Protein AF-A0A563E3R3-F1 (afdb_monomer_lite)

Structure (mmCIF, N/CA/C/O backbone):
data_AF-A0A563E3R3-F1
#
_entry.id   AF-A0A563E3R3-F1
#
loop_
_atom_site.group_PDB
_atom_site.id
_atom_site.type_symbol
_atom_site.label_atom_id
_atom_site.label_alt_id
_atom_site.label_comp_id
_atom_site.label_asym_id
_atom_site.label_entity_id
_atom_site.label_seq_id
_atom_site.pdbx_PDB_ins_code
_atom_site.Cartn_x
_atom_site.C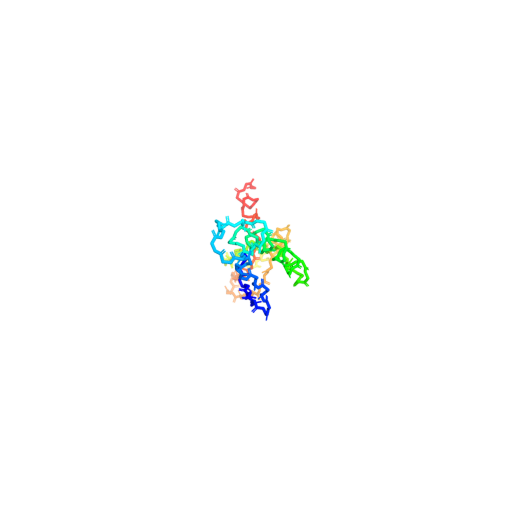artn_y
_atom_site.Cartn_z
_atom_site.occupancy
_atom_site.B_iso_or_equiv
_atom_site.auth_seq_id
_atom_site.auth_comp_id
_atom_site.auth_asym_id
_atom_site.auth_atom_id
_atom_site.pdbx_PDB_model_num
ATOM 1 N N . MET A 1 1 ? 8.897 2.266 -8.493 1.00 68.19 1 MET A N 1
ATOM 2 C CA . MET A 1 1 ? 7.590 1.589 -8.487 1.00 68.19 1 MET A CA 1
ATOM 3 C C . MET A 1 1 ? 7.773 0.274 -7.747 1.00 68.19 1 MET A C 1
ATOM 5 O O . MET A 1 1 ? 8.600 -0.512 -8.202 1.00 68.19 1 MET A O 1
ATOM 9 N N . PRO A 1 2 ? 7.143 0.089 -6.578 1.00 83.19 2 PRO A N 1
ATOM 10 C CA . PRO A 1 2 ? 7.127 -1.207 -5.903 1.00 83.19 2 PRO A CA 1
ATOM 11 C C . PRO A 1 2 ? 6.296 -2.214 -6.715 1.00 83.19 2 PRO A C 1
ATOM 13 O O . PRO A 1 2 ? 5.431 -1.804 -7.485 1.00 83.19 2 PRO A O 1
ATOM 16 N N . ASP A 1 3 ? 6.602 -3.504 -6.578 1.00 86.31 3 ASP A N 1
ATOM 17 C CA . ASP A 1 3 ? 5.827 -4.623 -7.142 1.00 86.31 3 ASP A CA 1
ATOM 18 C C . ASP A 1 3 ? 5.585 -4.570 -8.665 1.00 86.31 3 ASP A C 1
ATOM 20 O O . ASP A 1 3 ? 4.543 -4.976 -9.175 1.00 86.31 3 ASP A O 1
ATOM 24 N N . ALA A 1 4 ? 6.582 -4.088 -9.413 1.00 87.94 4 ALA A N 1
ATOM 25 C CA . ALA A 1 4 ? 6.558 -4.015 -10.872 1.00 87.94 4 ALA A CA 1
ATOM 26 C C . ALA A 1 4 ? 7.439 -5.091 -11.516 1.00 87.94 4 ALA A C 1
ATOM 28 O O . ALA A 1 4 ? 8.593 -5.266 -11.118 1.00 87.94 4 ALA A O 1
ATOM 29 N N . VAL A 1 5 ? 6.955 -5.718 -12.590 1.00 92.25 5 VAL A N 1
ATOM 30 C CA . VAL A 1 5 ? 7.782 -6.530 -13.495 1.00 92.25 5 VAL A CA 1
ATOM 31 C C . VAL A 1 5 ? 7.769 -5.889 -14.875 1.00 92.25 5 VAL A C 1
ATOM 33 O O . VAL A 1 5 ? 6.715 -5.718 -15.479 1.00 92.25 5 VAL A O 1
ATOM 36 N N . ILE A 1 6 ? 8.952 -5.539 -15.381 1.00 88.69 6 ILE A N 1
ATOM 37 C CA . ILE A 1 6 ? 9.122 -4.935 -16.705 1.00 88.69 6 ILE A CA 1
ATOM 38 C C . ILE A 1 6 ? 9.808 -5.956 -17.606 1.00 88.69 6 ILE A C 1
ATOM 40 O O . ILE A 1 6 ? 10.889 -6.445 -17.281 1.00 88.69 6 ILE A O 1
ATOM 44 N N . THR A 1 7 ? 9.192 -6.254 -18.749 1.00 92.88 7 THR A N 1
ATOM 45 C CA . THR A 1 7 ? 9.750 -7.156 -19.763 1.00 92.88 7 THR A CA 1
ATOM 46 C C . THR A 1 7 ? 9.928 -6.402 -21.073 1.00 92.88 7 THR A C 1
ATOM 48 O O . THR A 1 7 ? 8.986 -5.794 -21.573 1.00 92.88 7 THR A O 1
ATOM 51 N N . VAL A 1 8 ? 11.133 -6.447 -21.641 1.00 89.81 8 VAL A N 1
ATOM 52 C CA . VAL A 1 8 ? 11.385 -5.948 -22.999 1.00 89.81 8 VAL A CA 1
ATOM 53 C C . VAL A 1 8 ? 10.991 -7.047 -23.980 1.00 89.81 8 VAL A C 1
ATOM 55 O O . VAL A 1 8 ? 11.586 -8.121 -23.964 1.00 89.81 8 VAL A O 1
ATOM 58 N N . THR A 1 9 ? 9.984 -6.790 -24.811 1.00 90.62 9 THR A N 1
ATOM 59 C CA . THR A 1 9 ? 9.468 -7.759 -25.794 1.00 90.62 9 THR A CA 1
ATOM 60 C C . THR A 1 9 ? 10.111 -7.602 -27.169 1.00 90.62 9 THR A C 1
ATOM 62 O O . THR A 1 9 ? 10.307 -8.590 -27.870 1.00 90.62 9 THR A O 1
ATOM 65 N N . GLU A 1 10 ? 10.490 -6.381 -27.538 1.00 86.06 10 GLU A N 1
ATOM 66 C CA . GLU A 1 10 ? 11.114 -6.067 -28.820 1.00 86.06 10 GLU A CA 1
ATOM 67 C C . GLU A 1 10 ? 12.150 -4.950 -28.655 1.00 86.06 10 GLU A C 1
ATOM 69 O O . GLU A 1 10 ? 11.984 -4.030 -27.853 1.00 86.06 10 GLU A O 1
ATOM 74 N N . CYS A 1 11 ? 13.247 -5.036 -29.410 1.00 84.81 11 CYS A N 1
ATOM 75 C CA . CYS A 1 11 ? 14.304 -4.033 -29.411 1.00 84.81 11 CYS A CA 1
ATOM 76 C C . CYS A 1 11 ? 14.924 -3.931 -30.808 1.00 84.81 11 CYS A C 1
ATOM 78 O O . CYS A 1 11 ? 15.678 -4.806 -31.237 1.00 84.81 11 CYS A O 1
ATOM 80 N N . GLY A 1 12 ? 14.607 -2.852 -31.524 1.00 81.94 12 GLY A N 1
ATOM 81 C CA . GLY A 1 12 ? 15.237 -2.543 -32.803 1.00 81.94 12 GLY A CA 1
ATOM 82 C C . GLY A 1 12 ? 16.643 -1.983 -32.592 1.00 81.94 12 GLY A C 1
ATOM 83 O O . GLY A 1 12 ? 16.803 -0.896 -32.040 1.00 81.94 12 GLY A O 1
ATOM 84 N N . TYR A 1 13 ? 17.667 -2.704 -33.048 1.00 78.44 13 TYR A N 1
ATOM 85 C CA . TYR A 1 13 ? 19.051 -2.229 -33.066 1.00 78.44 13 TYR A CA 1
ATOM 86 C C . TYR A 1 13 ? 19.565 -2.144 -34.502 1.00 78.44 13 TYR A C 1
ATOM 88 O O . TYR A 1 13 ? 19.612 -3.153 -35.205 1.00 78.44 13 TYR A O 1
ATOM 96 N N . TRP A 1 14 ? 19.993 -0.951 -34.925 1.00 71.81 14 TRP A N 1
ATOM 97 C CA . TRP A 1 14 ? 20.613 -0.755 -36.233 1.00 71.81 14 TRP A CA 1
ATOM 98 C C . TRP A 1 14 ? 22.128 -0.589 -36.104 1.00 71.81 14 TRP A C 1
ATOM 100 O O . TRP A 1 14 ? 22.634 0.459 -35.685 1.00 71.81 14 TRP A O 1
ATOM 110 N N . ALA A 1 15 ? 22.860 -1.647 -36.458 1.00 58.84 15 ALA A N 1
ATOM 111 C CA . ALA A 1 15 ? 24.317 -1.661 -36.433 1.00 58.84 15 ALA A CA 1
ATOM 112 C C . ALA A 1 15 ? 24.922 -0.796 -37.554 1.00 58.84 15 ALA A C 1
ATOM 114 O O . ALA A 1 15 ? 24.334 -0.623 -38.621 1.00 58.84 15 ALA A O 1
ATOM 115 N N . ARG A 1 16 ? 26.135 -0.293 -37.293 1.00 59.56 16 ARG A N 1
ATOM 116 C CA . ARG A 1 16 ? 26.992 0.536 -38.160 1.00 59.56 16 ARG A CA 1
ATOM 117 C C . ARG A 1 16 ? 26.704 0.390 -39.661 1.00 59.56 16 ARG A C 1
ATOM 119 O O . ARG A 1 16 ? 27.196 -0.538 -40.300 1.00 59.56 16 ARG A O 1
ATOM 126 N N . GLN A 1 17 ? 26.060 1.396 -40.249 1.00 60.69 17 GLN A N 1
ATOM 127 C CA . GLN A 1 17 ? 26.136 1.625 -41.689 1.00 60.69 17 GLN A CA 1
ATOM 128 C C . GLN A 1 17 ? 27.255 2.616 -41.996 1.00 60.69 17 GLN A C 1
ATOM 130 O O . GLN A 1 17 ? 27.151 3.817 -41.743 1.00 60.69 17 GLN A O 1
ATOM 135 N N . GLY A 1 18 ? 28.352 2.088 -42.534 1.00 54.28 18 GLY A N 1
ATOM 136 C CA . GLY A 1 18 ? 29.416 2.867 -43.148 1.00 54.28 18 GLY A CA 1
ATOM 137 C C . GLY A 1 18 ? 30.043 2.058 -44.274 1.00 54.28 18 GLY A C 1
ATOM 138 O O . GLY A 1 18 ? 30.374 0.891 -44.076 1.00 54.28 18 GLY A O 1
ATOM 139 N N . HIS A 1 19 ? 30.205 2.669 -45.449 1.00 55.28 19 HIS A N 1
ATOM 140 C CA . HIS A 1 19 ? 31.041 2.100 -46.505 1.00 55.28 19 HIS A CA 1
ATOM 141 C C . HIS A 1 19 ? 32.475 1.921 -45.984 1.00 55.28 19 HIS A C 1
ATOM 143 O O . HIS A 1 19 ? 32.924 2.670 -45.105 1.00 55.28 19 HIS A O 1
ATOM 149 N N . ALA A 1 20 ? 33.176 0.912 -46.509 1.00 55.22 20 ALA A N 1
ATOM 150 C CA . ALA A 1 20 ? 34.543 0.586 -46.121 1.00 55.22 20 ALA A CA 1
ATOM 151 C C . ALA A 1 20 ? 35.412 1.860 -46.036 1.00 55.22 20 ALA A C 1
ATOM 153 O O . ALA A 1 20 ? 35.422 2.675 -46.955 1.00 55.22 20 ALA A O 1
ATOM 154 N N . HIS A 1 21 ? 36.115 2.020 -44.908 1.00 59.03 21 HIS A N 1
ATOM 155 C CA . HIS A 1 21 ? 37.048 3.115 -44.581 1.00 59.03 21 HIS A CA 1
ATOM 156 C C . HIS A 1 21 ? 36.488 4.467 -44.075 1.00 59.03 21 HIS A C 1
ATOM 158 O O . HIS A 1 21 ? 37.289 5.370 -43.833 1.00 59.03 21 HIS A O 1
ATOM 164 N N . GLN A 1 22 ? 35.185 4.630 -43.795 1.00 61.03 22 GLN A N 1
ATOM 165 C CA . GLN A 1 22 ? 34.689 5.854 -43.124 1.00 61.03 22 GLN A CA 1
ATOM 166 C C . GLN A 1 22 ? 34.685 5.789 -41.581 1.00 61.03 22 GLN A C 1
ATOM 168 O O . GLN A 1 22 ? 34.445 4.736 -40.975 1.00 61.03 22 GLN A O 1
ATOM 173 N N . LYS A 1 23 ? 34.932 6.953 -40.950 1.00 61.09 23 LYS A N 1
ATOM 174 C CA . LYS A 1 23 ? 34.818 7.179 -39.496 1.00 61.09 23 LYS A CA 1
ATOM 175 C C . LYS A 1 23 ? 33.371 6.959 -39.033 1.00 61.09 23 LYS A C 1
ATOM 177 O O 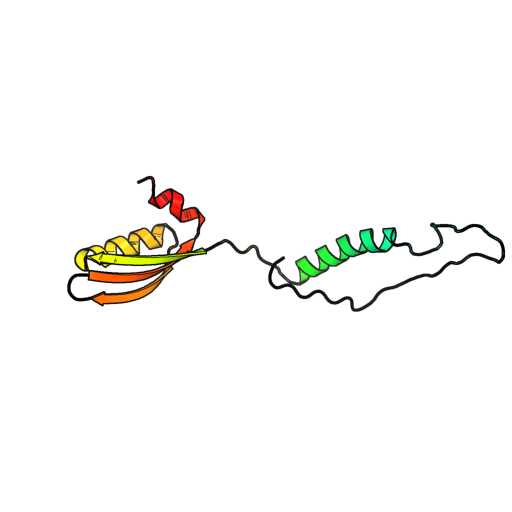. LYS A 1 23 ? 32.431 7.226 -39.773 1.00 61.09 23 LYS A O 1
ATOM 182 N N . PHE A 1 24 ? 33.207 6.473 -37.802 1.00 61.84 24 PHE A N 1
ATOM 183 C CA . PHE A 1 24 ? 31.905 6.272 -37.161 1.00 61.84 24 PHE A CA 1
ATOM 184 C C . PHE A 1 24 ? 31.025 7.528 -37.266 1.00 61.84 24 PHE A C 1
ATOM 186 O O . PHE A 1 24 ? 31.447 8.610 -36.859 1.00 61.84 24 PHE A O 1
ATOM 193 N N . ASN A 1 25 ? 29.804 7.368 -37.784 1.00 62.38 25 ASN A N 1
ATOM 194 C CA . ASN A 1 25 ? 28.796 8.418 -37.830 1.00 62.38 25 ASN A CA 1
ATOM 195 C C . ASN A 1 25 ? 27.628 8.039 -36.911 1.00 62.38 25 ASN A C 1
ATOM 197 O O . ASN A 1 25 ? 26.917 7.067 -37.154 1.00 62.38 25 ASN A O 1
ATOM 201 N N . LYS A 1 26 ? 27.429 8.833 -35.856 1.00 58.91 26 LYS A N 1
ATOM 202 C CA . LYS A 1 26 ? 26.356 8.637 -34.876 1.00 58.91 26 LYS A CA 1
ATOM 203 C C . LYS A 1 26 ? 24.960 8.792 -35.494 1.00 58.91 26 LYS A C 1
ATOM 205 O O . LYS A 1 26 ? 24.027 8.179 -35.008 1.00 58.91 26 LYS A O 1
ATOM 210 N N . ALA A 1 27 ? 24.819 9.577 -36.564 1.00 64.25 27 ALA A N 1
ATOM 211 C CA . ALA A 1 27 ? 23.528 9.818 -37.208 1.00 64.25 27 ALA A CA 1
ATOM 212 C C . ALA A 1 27 ? 22.995 8.606 -37.997 1.00 64.25 27 ALA A C 1
ATOM 214 O O . ALA A 1 27 ? 21.813 8.574 -38.317 1.00 64.25 27 ALA A O 1
ATOM 215 N N . SER A 1 28 ? 23.843 7.621 -38.323 1.00 63.88 28 SER A N 1
ATOM 216 C CA . SER A 1 28 ? 23.471 6.439 -39.120 1.00 63.88 28 SER A CA 1
ATOM 217 C C . SER A 1 28 ? 23.465 5.127 -38.326 1.00 63.88 28 SER A C 1
ATOM 219 O O . SER A 1 28 ? 23.410 4.051 -38.919 1.00 63.88 28 SER A O 1
ATOM 221 N N . SER A 1 29 ? 23.587 5.188 -36.998 1.00 71.56 29 SER A N 1
ATOM 222 C CA . SER A 1 29 ? 23.664 4.006 -36.130 1.00 71.56 29 SER A CA 1
ATOM 223 C C . SER A 1 29 ? 22.864 4.226 -34.857 1.00 71.56 29 SER A C 1
ATOM 225 O O . SER A 1 29 ? 22.946 5.303 -34.272 1.00 71.56 29 SER A O 1
ATOM 227 N N . THR A 1 30 ? 22.173 3.191 -34.378 1.00 79.00 30 THR A N 1
ATOM 228 C CA . THR A 1 30 ? 21.563 3.236 -33.047 1.00 79.00 30 THR A CA 1
ATOM 229 C C . THR A 1 30 ? 22.663 3.200 -31.991 1.00 79.00 30 THR A C 1
ATOM 231 O O . THR A 1 30 ? 23.521 2.312 -31.987 1.00 79.00 30 THR A O 1
ATOM 234 N N . VAL A 1 31 ? 22.647 4.156 -31.071 1.00 84.44 31 VAL A N 1
ATOM 235 C CA . VAL A 1 31 ? 23.593 4.245 -29.959 1.00 84.44 31 VAL A CA 1
ATOM 236 C C . VAL A 1 31 ? 22.889 4.131 -28.613 1.00 84.44 31 VAL A C 1
ATOM 238 O O . VAL A 1 31 ? 21.681 4.297 -28.498 1.00 84.44 31 VAL A O 1
ATOM 241 N N . ALA A 1 32 ? 23.665 3.931 -27.545 1.00 84.81 32 ALA A N 1
ATOM 242 C CA . ALA A 1 32 ? 23.140 3.878 -26.177 1.00 84.81 32 ALA A CA 1
ATOM 243 C C . ALA A 1 32 ? 22.279 5.100 -25.795 1.00 84.81 32 ALA A C 1
ATOM 245 O O . ALA A 1 32 ? 21.383 4.984 -24.964 1.00 84.81 32 ALA A O 1
ATOM 246 N N . GLY A 1 33 ? 22.551 6.269 -26.387 1.00 85.62 33 GLY A N 1
ATOM 247 C CA . GLY A 1 33 ? 21.738 7.471 -26.188 1.00 85.62 33 GLY A CA 1
ATOM 248 C C . GLY A 1 33 ? 20.303 7.313 -26.692 1.00 85.62 33 GLY A C 1
ATOM 249 O O . GLY A 1 33 ? 19.381 7.707 -25.986 1.00 85.62 33 GLY A O 1
ATOM 250 N N . ASP A 1 34 ? 20.114 6.679 -27.848 1.00 87.25 34 ASP A N 1
ATOM 251 C CA . ASP A 1 34 ? 18.795 6.517 -28.468 1.00 87.25 34 ASP A CA 1
ATOM 252 C C . ASP A 1 34 ? 17.910 5.604 -27.615 1.00 87.25 34 ASP A C 1
ATOM 254 O O . ASP A 1 34 ? 16.761 5.941 -27.333 1.00 87.25 34 ASP A O 1
ATOM 258 N N . PHE A 1 35 ? 18.478 4.507 -27.099 1.00 88.25 35 PHE A N 1
ATOM 259 C CA . PHE A 1 35 ? 17.787 3.629 -26.155 1.00 88.25 35 PHE A CA 1
ATOM 260 C C . PHE A 1 35 ? 17.403 4.357 -24.872 1.00 88.25 35 PHE A C 1
ATOM 262 O O . PHE A 1 35 ? 16.259 4.265 -24.461 1.00 88.25 35 PHE A O 1
ATOM 269 N N . ARG A 1 36 ? 18.307 5.126 -24.252 1.00 89.75 36 ARG A N 1
ATOM 270 C CA . ARG A 1 36 ? 17.983 5.855 -23.010 1.00 89.75 36 ARG A CA 1
ATOM 271 C C . ARG A 1 36 ? 16.834 6.843 -23.207 1.00 89.75 36 ARG A C 1
ATOM 273 O O . ARG A 1 36 ? 15.959 6.926 -22.347 1.00 89.75 36 ARG A O 1
ATOM 280 N N . CYS A 1 37 ? 16.817 7.554 -24.335 1.00 89.81 37 CYS A N 1
ATOM 281 C CA . CYS A 1 37 ? 15.721 8.455 -24.676 1.00 89.81 37 CYS A CA 1
ATOM 282 C C . CYS A 1 37 ? 14.409 7.679 -24.860 1.00 89.81 37 CYS A C 1
ATOM 284 O O . CYS A 1 37 ? 13.415 8.003 -24.210 1.00 89.81 37 CYS A O 1
ATOM 286 N N . LEU A 1 38 ? 14.414 6.621 -25.677 1.00 90.88 38 LEU A N 1
ATOM 287 C CA . LEU A 1 38 ? 13.215 5.827 -25.959 1.00 90.88 38 LEU A CA 1
ATOM 288 C C . LEU A 1 38 ? 12.695 5.062 -24.738 1.00 90.88 38 LEU A C 1
ATOM 290 O O . LEU A 1 38 ? 11.489 5.048 -24.515 1.00 90.88 38 LEU A O 1
ATOM 294 N N . THR A 1 39 ? 13.574 4.486 -23.913 1.00 92.38 39 THR A N 1
ATOM 295 C CA . THR A 1 39 ? 13.196 3.778 -22.683 1.00 92.38 39 THR A CA 1
ATOM 296 C C . THR A 1 39 ? 12.360 4.672 -21.782 1.00 92.38 39 THR A C 1
ATOM 298 O O . THR A 1 39 ? 11.359 4.203 -21.263 1.00 92.38 39 THR A O 1
ATOM 301 N N . SER A 1 40 ? 12.713 5.953 -21.621 1.00 90.56 40 SER A N 1
ATOM 302 C CA . SER A 1 40 ? 11.934 6.863 -20.772 1.00 90.56 40 SER A CA 1
ATOM 303 C C . SER A 1 40 ? 10.497 7.053 -21.276 1.00 90.56 40 SER A C 1
ATOM 305 O O . SER A 1 40 ? 9.556 6.982 -20.490 1.00 90.56 40 SER A O 1
ATOM 307 N N . VAL A 1 41 ? 10.318 7.218 -22.589 1.00 93.62 41 VAL A N 1
ATOM 308 C CA . VAL A 1 41 ? 9.009 7.435 -23.221 1.00 93.62 41 VAL A CA 1
ATOM 309 C C . VAL A 1 41 ? 8.164 6.165 -23.175 1.00 93.62 41 VAL A C 1
ATOM 311 O O . VAL A 1 41 ? 7.019 6.201 -22.730 1.00 93.62 41 VAL A O 1
ATOM 314 N N . VAL A 1 42 ? 8.736 5.034 -23.594 1.00 92.44 42 VAL A N 1
ATOM 315 C CA . VAL A 1 42 ? 8.026 3.749 -23.636 1.00 92.44 42 VAL A CA 1
ATOM 316 C C . VAL A 1 42 ? 7.698 3.262 -22.225 1.00 92.44 42 VAL A C 1
ATOM 318 O O . VAL A 1 42 ? 6.610 2.742 -22.006 1.00 92.44 42 VAL A O 1
ATOM 321 N N . LEU A 1 43 ? 8.581 3.488 -21.245 1.00 92.31 43 LEU A N 1
ATOM 322 C CA . LEU A 1 43 ? 8.303 3.158 -19.848 1.00 92.31 43 LEU A CA 1
ATOM 323 C C . LEU A 1 43 ? 7.142 3.985 -19.291 1.00 92.31 43 LEU A C 1
ATOM 325 O O . LEU A 1 43 ? 6.267 3.419 -18.647 1.00 92.31 43 LEU A O 1
ATOM 329 N N . MET A 1 44 ? 7.103 5.299 -19.543 1.00 92.69 44 MET A N 1
ATOM 330 C CA . MET A 1 44 ? 5.978 6.133 -19.097 1.00 92.69 44 MET A CA 1
ATOM 331 C C . MET A 1 44 ? 4.657 5.694 -19.737 1.00 92.69 44 MET A C 1
ATOM 333 O O . MET A 1 44 ? 3.647 5.618 -19.041 1.00 92.69 44 MET A O 1
ATOM 337 N N . ALA A 1 45 ? 4.669 5.355 -21.030 1.00 93.75 45 ALA A N 1
ATOM 338 C CA . ALA A 1 45 ? 3.493 4.826 -21.714 1.00 93.75 45 ALA A CA 1
ATOM 339 C C . ALA A 1 45 ? 3.032 3.490 -21.106 1.00 93.75 45 ALA A C 1
ATOM 341 O O . ALA A 1 45 ? 1.854 3.342 -20.791 1.00 93.75 45 ALA A O 1
ATOM 342 N N . ALA A 1 46 ? 3.961 2.561 -20.862 1.00 92.31 46 ALA A N 1
ATOM 343 C CA . ALA A 1 46 ? 3.660 1.262 -20.266 1.00 92.31 46 ALA A CA 1
ATOM 344 C C . ALA A 1 46 ? 3.127 1.381 -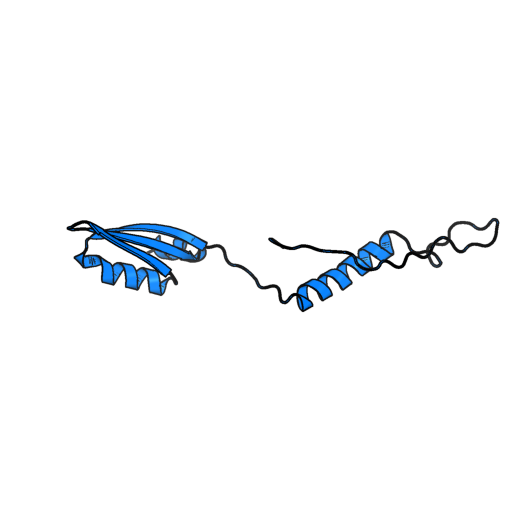18.828 1.00 92.31 46 ALA A C 1
ATOM 346 O O . ALA A 1 46 ? 2.196 0.676 -18.461 1.00 92.31 46 ALA A O 1
ATOM 347 N N . VAL A 1 47 ? 3.679 2.292 -18.017 1.00 91.94 47 VAL A N 1
ATOM 348 C CA . VAL A 1 47 ? 3.187 2.569 -16.654 1.00 91.94 47 VAL A CA 1
ATOM 349 C C . VAL A 1 47 ? 1.768 3.137 -16.688 1.00 91.94 47 VAL A C 1
ATOM 351 O O . VAL A 1 47 ? 0.920 2.718 -15.903 1.00 91.94 47 VAL A O 1
ATOM 354 N N . HIS A 1 48 ? 1.490 4.057 -17.614 1.00 91.56 48 HIS A N 1
ATOM 355 C CA . HIS A 1 48 ? 0.152 4.615 -17.789 1.00 91.56 48 HIS A CA 1
ATOM 356 C C . HIS A 1 48 ? -0.861 3.548 -18.234 1.00 91.56 48 HIS A C 1
ATOM 358 O O . HIS A 1 48 ? -1.949 3.463 -17.673 1.00 91.56 48 HIS A O 1
ATOM 364 N N . GLU A 1 49 ? -0.505 2.712 -19.212 1.00 92.94 49 GLU A N 1
ATOM 365 C CA . GLU A 1 49 ? -1.359 1.615 -19.686 1.00 92.94 49 GLU A CA 1
ATOM 366 C C . GLU A 1 49 ? -1.595 0.547 -18.610 1.00 92.94 49 GLU A C 1
ATOM 368 O O . GLU A 1 49 ? -2.701 0.026 -18.494 1.00 92.94 49 GLU A O 1
ATOM 373 N N . ALA A 1 50 ? -0.591 0.272 -17.773 1.00 93.31 50 ALA A N 1
ATOM 374 C CA . ALA A 1 50 ? -0.714 -0.645 -16.644 1.00 93.31 50 ALA A CA 1
ATOM 375 C C . ALA A 1 50 ? -1.652 -0.134 -15.532 1.00 93.31 50 ALA A C 1
ATOM 377 O O . ALA A 1 50 ? -1.944 -0.887 -14.605 1.00 93.31 50 ALA A O 1
ATOM 378 N N . GLY A 1 51 ? -2.120 1.121 -15.602 1.00 91.81 51 GLY A N 1
ATOM 379 C CA . GLY A 1 51 ? -3.099 1.670 -14.663 1.00 91.81 51 GLY A CA 1
ATOM 380 C C . GLY A 1 51 ? -2.566 1.803 -13.238 1.00 91.81 51 GLY A C 1
ATOM 381 O O . GLY A 1 51 ? -3.295 1.558 -12.284 1.00 91.81 51 GLY A O 1
ATOM 382 N N . THR A 1 52 ? -1.283 2.142 -13.075 1.00 90.50 52 THR A N 1
ATOM 383 C CA . THR A 1 52 ? -0.662 2.220 -11.746 1.00 90.50 52 THR A CA 1
ATOM 384 C C . THR A 1 52 ? -1.302 3.292 -10.867 1.00 90.50 52 THR A C 1
ATOM 386 O O . THR A 1 52 ? -1.498 4.424 -11.313 1.00 90.50 52 THR A O 1
ATOM 389 N N . GLU A 1 53 ? -1.511 2.969 -9.593 1.00 91.69 53 GLU A N 1
ATOM 390 C CA . GLU A 1 53 ? -2.047 3.887 -8.587 1.00 91.69 53 GLU A CA 1
ATOM 391 C C . GLU A 1 53 ? -0.981 4.305 -7.565 1.00 91.69 53 GLU A C 1
ATOM 393 O O . GLU A 1 53 ? 0.058 3.660 -7.397 1.00 91.69 53 GLU A O 1
ATOM 398 N N . VAL A 1 54 ? -1.243 5.410 -6.864 1.00 91.06 54 VAL A N 1
ATOM 399 C CA . VAL A 1 54 ? -0.405 5.858 -5.748 1.00 91.06 54 VAL A CA 1
ATOM 400 C C . VAL A 1 54 ? -0.882 5.185 -4.465 1.00 91.06 54 VAL A C 1
ATOM 402 O O . VAL A 1 54 ? -1.995 5.429 -4.008 1.00 91.06 54 VAL A O 1
ATOM 405 N N . CYS A 1 55 ? -0.014 4.386 -3.848 1.00 91.06 55 CYS A N 1
ATOM 406 C CA . CYS A 1 55 ? -0.278 3.787 -2.542 1.00 91.06 55 CYS A CA 1
ATOM 407 C C . CYS A 1 55 ? 0.181 4.718 -1.412 1.00 91.06 55 CYS A C 1
ATOM 409 O O . CYS A 1 55 ? 1.326 5.178 -1.407 1.00 91.06 55 CYS A O 1
ATOM 411 N N . ALA A 1 56 ? -0.687 4.943 -0.425 1.00 90.44 56 ALA A N 1
ATOM 412 C CA . ALA A 1 56 ? -0.341 5.656 0.802 1.00 90.44 56 ALA A CA 1
ATOM 413 C C . ALA A 1 56 ? 0.128 4.680 1.901 1.00 90.44 56 ALA A C 1
ATOM 415 O O . ALA A 1 56 ? -0.382 3.560 1.990 1.00 90.44 56 ALA A O 1
ATOM 416 N N . PRO A 1 57 ? 1.085 5.080 2.759 1.00 92.94 57 PRO A N 1
ATOM 417 C CA . PRO A 1 57 ? 1.513 4.256 3.883 1.00 92.94 57 PRO A CA 1
ATOM 418 C C . PRO A 1 57 ? 0.409 4.120 4.942 1.00 92.94 57 PRO A C 1
ATOM 420 O O . PRO A 1 57 ? -0.238 5.097 5.324 1.00 92.94 57 PRO A O 1
ATOM 423 N N . VAL A 1 58 ? 0.254 2.906 5.474 1.00 95.19 58 VAL A N 1
ATOM 424 C CA . VAL A 1 58 ? -0.668 2.582 6.572 1.00 95.19 58 VAL A CA 1
ATOM 425 C C . VAL A 1 58 ? 0.095 2.038 7.781 1.00 95.19 58 VAL A C 1
ATOM 427 O O . VAL A 1 58 ? 1.101 1.342 7.640 1.00 95.19 58 VAL A O 1
ATOM 430 N N . HIS A 1 59 ? -0.383 2.340 8.984 1.00 94.69 59 HIS A N 1
ATOM 431 C CA . HIS A 1 59 ? 0.098 1.769 10.238 1.00 94.69 59 HIS A CA 1
ATOM 432 C C . HIS A 1 59 ? -0.876 0.723 10.757 1.00 94.69 59 HIS A C 1
ATOM 434 O O . HIS A 1 59 ? -2.084 0.851 10.586 1.00 94.69 59 HIS A O 1
ATOM 440 N N . ARG A 1 60 ? -0.351 -0.301 11.432 1.00 95.69 60 ARG A N 1
ATOM 441 C CA . ARG A 1 60 ? -1.155 -1.185 12.277 1.00 95.69 60 ARG A CA 1
ATOM 442 C C . ARG A 1 60 ? -1.279 -0.561 13.665 1.00 95.69 60 ARG A C 1
ATOM 444 O O . ARG A 1 60 ? -0.279 -0.090 14.200 1.00 95.69 60 ARG A O 1
ATOM 451 N N . PHE A 1 61 ? -2.478 -0.586 14.234 1.00 93.88 61 PHE A N 1
ATOM 452 C CA . PHE A 1 61 ? -2.712 -0.238 15.632 1.00 93.88 61 PHE A CA 1
ATOM 453 C C . PHE A 1 61 ? -3.221 -1.445 16.417 1.00 93.88 61 PHE A C 1
ATOM 455 O O . PHE A 1 61 ? -3.861 -2.339 15.860 1.00 93.88 61 PHE A O 1
ATOM 462 N N . GLU A 1 62 ? -2.947 -1.422 17.717 1.00 95.69 62 GLU A N 1
ATOM 463 C CA . GLU A 1 62 ? -3.526 -2.301 18.729 1.00 95.69 62 GLU A CA 1
ATOM 464 C C . GLU A 1 62 ? -3.843 -1.422 19.944 1.00 95.69 62 GLU A C 1
ATOM 466 O O . GLU A 1 62 ? -2.968 -0.695 20.419 1.00 95.69 62 GLU A O 1
ATOM 471 N N . LEU A 1 63 ? -5.094 -1.429 20.403 1.00 94.38 63 LEU A N 1
ATOM 472 C CA . LEU A 1 63 ? -5.565 -0.568 21.486 1.00 94.38 63 LEU A CA 1
ATOM 473 C C . LEU A 1 63 ? -6.376 -1.376 22.491 1.00 94.38 63 LEU A C 1
ATOM 475 O O . LEU A 1 63 ? -7.386 -1.970 22.129 1.00 94.38 63 LEU A O 1
ATOM 479 N N . ASP A 1 64 ? -5.973 -1.329 23.757 1.00 96.19 64 ASP A N 1
ATOM 480 C CA . ASP A 1 64 ? -6.772 -1.834 24.870 1.00 96.19 64 ASP A CA 1
ATOM 481 C C . ASP A 1 64 ? -7.545 -0.671 25.494 1.00 96.19 64 ASP A C 1
ATOM 483 O O . ASP A 1 64 ? -6.960 0.289 26.004 1.00 96.19 64 ASP A O 1
ATOM 487 N N . VAL A 1 65 ? -8.873 -0.743 25.449 1.00 94.50 65 VAL A N 1
ATOM 488 C CA . VAL A 1 65 ? -9.759 0.332 25.908 1.00 94.50 65 VAL A CA 1
ATOM 489 C C . VAL A 1 65 ? -10.826 -0.209 26.851 1.00 94.50 65 VAL A C 1
ATOM 491 O O . VAL A 1 65 ? -11.244 -1.355 26.704 1.00 94.50 65 VAL A O 1
ATOM 494 N N . PRO A 1 66 ? -11.282 0.560 27.854 1.00 96.19 66 PRO A N 1
ATOM 495 C CA . PRO A 1 66 ? -12.421 0.149 28.667 1.00 96.19 66 PRO A CA 1
ATOM 496 C C . PRO A 1 66 ? -13.640 -0.143 27.783 1.00 96.19 66 PRO A C 1
ATOM 498 O O . PRO A 1 66 ? -13.909 0.589 26.826 1.00 96.19 66 PRO A O 1
ATOM 501 N N . SER A 1 67 ? -14.387 -1.204 28.093 1.00 93.25 67 SER A N 1
ATOM 502 C CA . SER A 1 67 ? -15.487 -1.685 27.237 1.00 93.25 67 SER A CA 1
ATOM 503 C C . SER A 1 67 ? -16.580 -0.632 27.050 1.00 93.25 67 SER A C 1
ATOM 505 O O . SER A 1 67 ? -17.204 -0.541 25.996 1.00 93.25 67 SER A O 1
ATOM 507 N N . GLU A 1 68 ? -16.785 0.214 28.057 1.00 93.62 68 GLU A N 1
ATOM 508 C CA . GLU A 1 68 ? -17.709 1.342 28.021 1.00 93.62 68 GLU A CA 1
ATOM 509 C C . GLU A 1 68 ? -17.271 2.466 27.063 1.00 93.62 68 GLU A C 1
ATOM 511 O O . GLU A 1 68 ? -18.102 3.271 26.635 1.00 93.62 68 GLU A O 1
ATOM 516 N N . TRP A 1 69 ? -15.979 2.545 26.720 1.00 93.94 69 TRP A N 1
ATOM 517 C CA . TRP A 1 69 ? -15.415 3.556 25.817 1.00 93.94 69 TRP A CA 1
ATOM 518 C C . TRP A 1 69 ? -15.217 3.044 24.392 1.00 93.94 69 TRP A C 1
ATOM 520 O O . TRP A 1 69 ? -15.080 3.874 23.491 1.00 93.94 69 TRP A O 1
ATOM 530 N N . GLY A 1 70 ? -15.271 1.728 24.165 1.00 91.25 70 GLY A N 1
ATOM 531 C CA . GLY A 1 70 ? -15.078 1.098 22.853 1.00 91.25 70 GLY A CA 1
ATOM 532 C C . GLY A 1 70 ? -15.802 1.818 21.706 1.00 91.25 70 GLY A C 1
ATOM 533 O O . GLY A 1 70 ? -15.141 2.296 20.784 1.00 91.25 70 GLY A O 1
ATOM 534 N N . PRO A 1 71 ? -17.130 2.047 21.778 1.00 91.62 71 PRO A N 1
ATOM 535 C CA . PRO A 1 71 ? -17.855 2.747 20.713 1.00 91.62 71 PRO A CA 1
ATOM 536 C C . PRO A 1 71 ? -17.337 4.167 20.426 1.00 91.62 71 PRO A C 1
ATOM 538 O O . PRO A 1 71 ? -17.333 4.611 19.277 1.00 91.62 71 PRO A O 1
ATOM 541 N N . ARG A 1 72 ? -16.881 4.894 21.457 1.00 94.44 72 ARG A N 1
ATOM 542 C CA . ARG A 1 72 ? -16.315 6.244 21.295 1.00 94.44 72 ARG A CA 1
ATOM 543 C C . ARG A 1 72 ? -14.945 6.194 20.627 1.00 94.44 72 ARG A C 1
ATOM 545 O O . ARG A 1 72 ? -14.683 7.018 19.754 1.00 94.44 72 ARG A O 1
ATOM 552 N N . VAL A 1 73 ? -14.104 5.235 21.009 1.00 92.94 73 VAL A N 1
ATOM 553 C CA . VAL A 1 73 ? -12.770 5.054 20.424 1.00 92.94 73 VAL A CA 1
ATOM 554 C C . VAL A 1 73 ? -12.877 4.628 18.963 1.00 92.94 73 VAL A C 1
ATOM 556 O O . VAL A 1 73 ? -12.264 5.263 18.110 1.00 92.94 73 VAL A O 1
ATOM 559 N N . LEU A 1 74 ? -13.728 3.650 18.642 1.00 92.81 74 LEU A N 1
ATOM 560 C CA . LEU A 1 74 ? -13.971 3.221 17.260 1.00 92.81 74 LEU A CA 1
ATOM 561 C C . LEU A 1 74 ? -14.505 4.367 16.390 1.00 92.81 74 LEU A C 1
ATOM 563 O O . LEU A 1 74 ? -14.079 4.535 15.248 1.00 92.81 74 LEU A O 1
ATOM 567 N N . SER A 1 75 ? -15.388 5.210 16.937 1.00 94.38 75 SER A N 1
ATOM 568 C CA . SER A 1 75 ? -15.853 6.410 16.234 1.00 94.38 75 SER A CA 1
ATOM 569 C C . SER A 1 75 ? -14.726 7.420 15.991 1.00 94.38 75 SER A C 1
ATOM 571 O O . SER A 1 75 ? -14.648 7.987 14.902 1.00 94.38 75 SER A O 1
ATOM 573 N N . ALA A 1 76 ? -13.847 7.650 16.973 1.00 92.94 76 ALA A N 1
ATOM 574 C CA . ALA A 1 76 ? -12.699 8.541 16.817 1.00 92.94 76 ALA A CA 1
ATOM 575 C C . ALA A 1 76 ? -11.713 8.012 15.765 1.00 92.94 76 ALA A C 1
ATOM 577 O O . ALA A 1 76 ? -11.314 8.767 14.883 1.00 92.94 76 ALA A O 1
ATOM 578 N N . LEU A 1 77 ? -11.403 6.712 15.789 1.00 93.12 77 LEU A N 1
ATOM 579 C CA . LEU A 1 77 ? -10.587 6.056 14.765 1.00 93.12 77 LEU A CA 1
ATOM 580 C C . LEU A 1 77 ? -11.196 6.230 13.370 1.00 93.12 77 LEU A C 1
ATOM 582 O O . LEU A 1 77 ? -10.497 6.651 12.454 1.00 93.12 77 LEU A O 1
ATOM 586 N N . GLY A 1 78 ? -12.505 6.009 13.217 1.00 93.38 78 GLY A N 1
ATOM 587 C CA . GLY A 1 78 ? -13.194 6.169 11.933 1.00 93.38 78 GLY A CA 1
ATOM 588 C C . GLY A 1 78 ? -13.121 7.590 11.356 1.00 93.38 78 GLY A C 1
ATOM 589 O O . GLY A 1 78 ? -13.003 7.753 10.143 1.00 93.38 78 GLY A O 1
ATOM 590 N N . LYS A 1 79 ? -13.111 8.633 12.202 1.00 93.62 79 LYS A N 1
ATOM 591 C CA . LYS A 1 79 ? -12.917 10.032 11.754 1.00 93.62 79 LYS A CA 1
ATOM 592 C C . LYS A 1 79 ? -11.536 10.278 11.148 1.00 93.62 79 LYS A C 1
ATOM 594 O O . LYS A 1 79 ? -11.390 11.164 10.314 1.00 93.62 79 LYS A O 1
ATOM 599 N N . HIS A 1 80 ? -10.554 9.481 11.550 1.00 92.81 80 HIS A N 1
ATOM 600 C CA . HIS A 1 80 ? -9.189 9.497 11.036 1.00 92.81 80 HIS A CA 1
ATOM 601 C C . HIS A 1 80 ? -8.940 8.354 10.040 1.00 92.81 80 HIS A C 1
ATOM 603 O O . HIS A 1 80 ? -7.812 7.897 9.889 1.00 92.81 80 HIS A O 1
ATOM 609 N N . GLN A 1 81 ? -10.005 7.865 9.386 1.00 93.88 81 GLN A N 1
ATOM 610 C CA . GLN A 1 81 ? -9.961 6.774 8.403 1.00 93.88 81 GLN A CA 1
ATOM 611 C C . GLN A 1 81 ? -9.343 5.471 8.943 1.00 93.8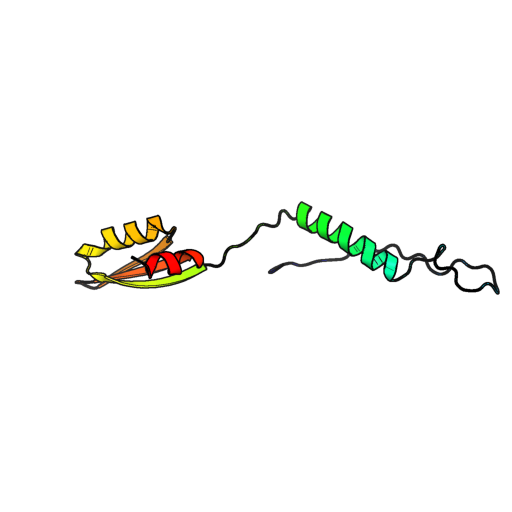8 81 GLN A C 1
ATOM 613 O O . GLN A 1 81 ? -8.883 4.622 8.180 1.00 93.88 81 GLN A O 1
ATOM 618 N N . GLY A 1 82 ? -9.343 5.299 10.264 1.00 94.44 82 GLY A N 1
ATOM 619 C CA . GLY A 1 82 ? -8.984 4.050 10.907 1.00 94.44 82 GLY A CA 1
ATOM 620 C C . GLY A 1 82 ? -10.006 2.969 10.571 1.00 94.44 82 GLY A C 1
ATOM 621 O O . GLY A 1 82 ? -11.214 3.191 10.667 1.00 94.44 82 GLY A O 1
ATOM 622 N N . VAL A 1 83 ? -9.512 1.793 10.200 1.00 95.69 83 VAL A N 1
ATOM 623 C CA . VAL A 1 83 ? -10.304 0.607 9.877 1.00 95.69 83 VAL A CA 1
ATOM 624 C C . VAL A 1 83 ? -10.020 -0.462 10.933 1.00 95.69 83 VAL A C 1
ATOM 626 O O . VAL A 1 83 ? -8.969 -1.108 10.876 1.00 95.69 83 VAL A O 1
ATOM 629 N N . PRO A 1 84 ? -10.924 -0.650 11.910 1.00 93.75 84 PRO A N 1
ATOM 630 C CA . PRO A 1 84 ? -10.875 -1.780 12.828 1.00 93.75 84 PRO A CA 1
ATOM 631 C C . PRO A 1 84 ? -11.070 -3.087 12.056 1.00 93.75 84 PRO A C 1
ATOM 633 O O . PRO A 1 84 ? -11.979 -3.201 11.234 1.00 93.75 84 PRO A O 1
ATOM 636 N N . LEU A 1 85 ? -10.216 -4.069 12.321 1.00 96.44 85 LEU A N 1
ATOM 637 C CA . LEU A 1 85 ? -10.257 -5.398 11.708 1.00 96.44 85 LEU A CA 1
ATOM 638 C C . LEU A 1 85 ? -10.702 -6.471 12.698 1.00 96.44 85 LEU A C 1
ATOM 640 O O . LEU A 1 85 ? -11.362 -7.433 12.309 1.00 96.44 85 LEU A O 1
ATOM 644 N N . LEU A 1 86 ? -10.340 -6.311 13.970 1.00 95.69 86 LEU A N 1
ATOM 645 C CA . LEU A 1 86 ? -10.684 -7.248 15.026 1.00 95.69 86 LEU A CA 1
ATOM 646 C C . LEU A 1 86 ? -10.956 -6.494 16.323 1.00 95.69 86 LEU A C 1
ATOM 648 O O . LEU A 1 86 ? -10.156 -5.661 16.734 1.00 95.69 86 LEU A O 1
ATOM 652 N N . THR A 1 87 ? -12.053 -6.854 16.982 1.00 93.12 87 THR A N 1
ATOM 653 C CA . THR A 1 87 ? -12.372 -6.413 18.340 1.00 93.12 87 THR A CA 1
ATOM 654 C C . THR A 1 87 ? -12.580 -7.646 19.208 1.00 93.12 87 THR A C 1
ATOM 656 O O . THR A 1 87 ? -13.470 -8.455 18.935 1.00 93.12 87 THR A O 1
ATOM 659 N N . THR A 1 88 ? -11.786 -7.800 20.265 1.00 95.19 88 THR A N 1
ATOM 660 C CA . THR A 1 88 ? -11.935 -8.881 21.248 1.00 95.19 88 THR A CA 1
ATOM 661 C C . THR A 1 88 ? -12.293 -8.327 22.618 1.00 95.19 88 THR A C 1
ATOM 663 O O . THR A 1 88 ? -11.642 -7.429 23.145 1.00 95.19 88 THR A O 1
ATOM 666 N N . ALA A 1 89 ? -13.343 -8.877 23.229 1.00 93.00 89 ALA A N 1
ATOM 667 C CA . ALA A 1 89 ? -13.756 -8.500 24.574 1.00 93.00 89 ALA A CA 1
ATOM 668 C C . ALA A 1 89 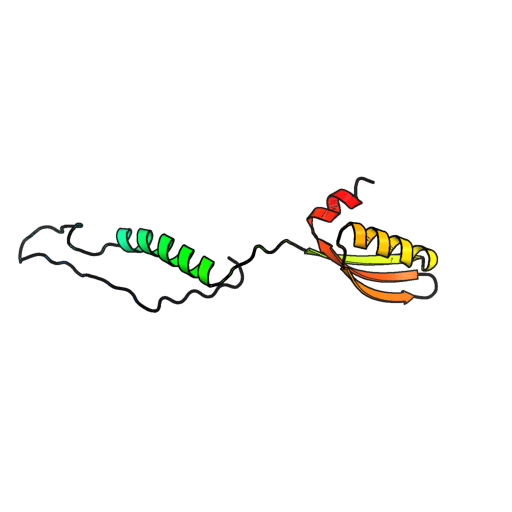? -12.969 -9.286 25.636 1.00 93.00 89 ALA A C 1
ATOM 670 O O . ALA A 1 89 ? -12.938 -10.516 25.631 1.00 93.00 89 ALA A O 1
ATOM 671 N N . HIS A 1 90 ? -12.394 -8.562 26.590 1.00 91.06 90 HIS A N 1
ATOM 672 C CA . HIS A 1 90 ? -11.640 -9.053 27.740 1.00 91.06 90 HIS A CA 1
ATOM 673 C C . HIS A 1 90 ? -12.261 -8.530 29.042 1.00 91.06 90 HIS A C 1
ATOM 675 O O . HIS A 1 90 ? -11.680 -7.728 29.778 1.00 91.06 90 HIS A O 1
ATOM 681 N N . GLY A 1 91 ? -13.479 -8.989 29.338 1.00 89.62 91 GLY A N 1
ATOM 682 C CA . GLY A 1 91 ? -14.203 -8.638 30.559 1.00 89.62 91 GLY A CA 1
ATOM 683 C C . GLY A 1 91 ? -14.533 -7.147 30.641 1.0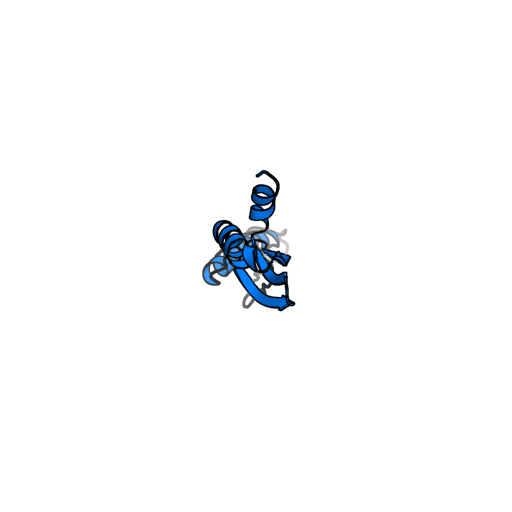0 89.62 91 GLY A C 1
ATOM 684 O O . GLY A 1 91 ? -15.577 -6.727 30.163 1.00 89.62 91 GLY A O 1
ATOM 685 N N . LYS A 1 92 ? -13.658 -6.363 31.282 1.00 93.38 92 LYS A N 1
ATOM 686 C CA . LYS A 1 92 ? -13.813 -4.905 31.435 1.00 93.38 92 LYS A CA 1
ATOM 687 C C . LYS A 1 92 ? -13.165 -4.096 30.313 1.00 93.38 92 LYS A C 1
ATOM 689 O O . LYS A 1 92 ? -13.450 -2.910 30.197 1.00 93.38 92 LYS A O 1
ATOM 694 N N . TYR A 1 93 ? -12.340 -4.713 29.476 1.00 93.88 93 TYR A N 1
ATOM 695 C CA . TYR A 1 93 ? -11.659 -4.043 28.370 1.00 93.88 93 TYR A CA 1
ATOM 696 C C . TYR A 1 93 ? -12.017 -4.696 27.042 1.00 93.88 93 TYR A C 1
ATOM 698 O O . TYR A 1 93 ? -12.348 -5.878 26.998 1.00 93.88 93 TYR A O 1
ATOM 706 N N . THR A 1 94 ? -11.935 -3.934 25.964 1.00 94.50 94 THR A N 1
ATOM 707 C CA . THR A 1 94 ? -11.919 -4.434 24.596 1.00 94.50 94 THR A CA 1
ATOM 708 C C . THR A 1 94 ? -10.557 -4.148 23.996 1.00 94.50 94 THR A C 1
ATOM 710 O O . THR A 1 94 ? -9.979 -3.089 24.233 1.00 94.50 94 THR A O 1
ATOM 713 N N . ARG A 1 95 ? -10.051 -5.107 23.233 1.00 95.62 95 ARG A N 1
ATOM 714 C CA . ARG A 1 95 ? -8.851 -4.955 22.428 1.00 95.62 95 ARG A CA 1
ATOM 715 C C . ARG A 1 95 ? -9.264 -4.768 20.980 1.00 95.62 95 ARG A C 1
ATOM 717 O O . ARG A 1 95 ? -9.934 -5.639 20.429 1.00 95.62 95 ARG A O 1
ATOM 724 N N . ASP A 1 96 ? -8.867 -3.649 20.395 1.00 95.00 96 ASP A N 1
ATOM 725 C CA . ASP A 1 96 ? -9.149 -3.284 19.012 1.00 95.00 96 ASP A CA 1
ATOM 726 C C . ASP A 1 96 ? -7.855 -3.300 18.197 1.00 95.00 96 ASP A C 1
ATOM 728 O O . ASP A 1 96 ? -6.883 -2.622 18.531 1.00 95.00 96 ASP A O 1
ATOM 732 N N . GLU A 1 97 ? -7.848 -4.055 17.104 1.00 96.81 97 GLU A N 1
ATOM 733 C CA . GLU A 1 97 ? -6.738 -4.126 16.157 1.00 96.81 97 GLU A CA 1
ATOM 734 C C . GLU A 1 97 ? -7.194 -3.683 14.774 1.00 96.81 97 GLU A C 1
ATOM 736 O O . GLU A 1 97 ? -8.305 -3.998 14.338 1.00 96.81 97 GLU A O 1
ATOM 741 N N . GLY A 1 98 ? -6.329 -2.982 14.048 1.00 96.69 98 GLY A N 1
ATOM 742 C CA . GLY A 1 98 ? -6.666 -2.528 12.707 1.00 96.69 98 GLY A CA 1
ATOM 743 C C . GLY A 1 98 ? -5.585 -1.696 12.046 1.00 96.69 98 GLY A C 1
ATOM 744 O O . GLY A 1 98 ? -4.414 -1.746 12.431 1.00 96.69 98 GLY A O 1
ATOM 745 N N . HIS A 1 99 ? -5.992 -0.926 11.040 1.00 96.69 99 HIS A N 1
ATOM 746 C CA . HIS A 1 99 ? -5.106 -0.035 10.301 1.00 96.69 99 HIS A CA 1
ATOM 747 C C . HIS A 1 99 ? -5.549 1.421 10.365 1.00 96.69 99 HIS A C 1
ATOM 749 O O . HIS A 1 99 ? -6.739 1.705 10.442 1.00 96.69 99 HIS A O 1
ATOM 755 N N . LEU A 1 100 ? -4.592 2.342 10.290 1.00 94.75 100 LEU A N 1
ATOM 756 C CA . LEU A 1 100 ? -4.840 3.766 10.071 1.00 94.75 100 LEU A CA 1
ATOM 757 C C . LEU A 1 100 ? -3.867 4.324 9.023 1.00 94.75 100 LEU A C 1
ATOM 759 O O . LEU A 1 100 ? -2.739 3.831 8.934 1.00 94.75 100 LEU A O 1
ATOM 763 N N . PRO A 1 101 ? -4.238 5.361 8.255 1.00 94.75 101 PRO A N 1
ATOM 764 C CA . PRO A 1 101 ? -3.279 6.088 7.431 1.00 94.75 101 PRO A CA 1
ATOM 765 C C . PRO A 1 101 ? -2.152 6.666 8.290 1.00 94.75 101 PRO A C 1
ATOM 767 O O . PRO A 1 101 ? -2.407 7.216 9.364 1.00 94.75 101 PRO A O 1
ATOM 770 N N . ALA A 1 102 ? -0.905 6.580 7.824 1.00 91.44 102 ALA A N 1
ATOM 771 C CA . ALA A 1 102 ? 0.240 7.049 8.608 1.00 91.44 102 ALA A CA 1
ATOM 772 C C . ALA A 1 102 ? 0.172 8.553 8.935 1.00 91.44 102 ALA A C 1
ATOM 774 O O . ALA A 1 102 ? 0.533 8.984 10.029 1.00 91.44 102 ALA A O 1
ATOM 775 N N . GLU A 1 103 ? -0.371 9.349 8.014 1.00 89.50 103 GLU A N 1
ATOM 776 C CA . GLU A 1 103 ? -0.589 10.793 8.171 1.00 89.50 103 GLU A CA 1
ATOM 777 C C . GLU A 1 103 ? -1.560 11.162 9.301 1.00 89.50 103 GLU A C 1
ATOM 779 O O . GLU A 1 103 ? -1.504 12.268 9.837 1.00 89.50 103 GLU A O 1
ATOM 784 N N . SER A 1 104 ? -2.413 10.226 9.721 1.00 85.25 104 SER A N 1
ATOM 785 C CA . SER A 1 104 ? -3.399 10.467 10.773 1.00 85.25 104 SER A CA 1
ATOM 786 C C . SER A 1 104 ? -2.805 10.444 12.186 1.00 85.25 104 SER A C 1
ATOM 788 O O . SER A 1 104 ? -3.434 10.945 13.117 1.00 85.25 104 SER A O 1
ATOM 790 N N . LEU A 1 105 ? -1.583 9.927 12.373 1.00 75.56 105 LEU A N 1
ATOM 791 C CA . LEU A 1 105 ? -0.956 9.822 13.696 1.00 75.56 105 LEU A CA 1
ATOM 792 C C . LEU A 1 105 ? -0.657 11.197 14.319 1.00 75.56 105 LEU A C 1
ATOM 794 O O . LEU A 1 105 ? -0.910 11.403 15.505 1.00 75.56 105 LEU A O 1
ATOM 798 N N . GLY A 1 106 ? -0.181 12.156 13.518 1.00 71.94 106 GLY A N 1
ATOM 799 C CA . GLY A 1 106 ? 0.102 13.516 13.991 1.00 71.94 106 GLY A CA 1
ATOM 800 C C . GLY A 1 106 ? -1.149 14.242 14.499 1.00 71.94 106 GLY A C 1
ATOM 801 O O . GLY A 1 106 ? -1.079 14.995 15.470 1.00 71.94 106 GLY A O 1
ATOM 802 N N . ALA A 1 107 ? -2.307 13.958 13.894 1.00 62.91 107 ALA A N 1
ATOM 803 C CA . ALA A 1 107 ? -3.591 14.521 14.302 1.00 62.91 107 ALA A CA 1
ATOM 804 C C . ALA A 1 107 ? -4.106 13.937 15.631 1.00 62.91 107 ALA A C 1
ATOM 806 O O . ALA A 1 107 ? -4.795 14.633 16.369 1.00 62.91 107 ALA A O 1
ATOM 807 N N . LEU A 1 108 ? -3.743 12.692 15.962 1.00 60.53 108 LEU A N 1
ATOM 808 C CA . LEU A 1 108 ? -4.111 12.042 17.227 1.00 60.53 108 LEU A CA 1
ATOM 809 C C . LEU A 1 108 ? -3.235 12.501 18.405 1.00 60.53 108 LEU A C 1
ATOM 811 O O . LEU A 1 108 ? -3.697 12.503 19.541 1.00 60.53 108 LEU A O 1
ATOM 815 N N . SER A 1 109 ? -1.986 12.907 18.151 1.00 62.06 109 SER A N 1
ATOM 816 C CA . SER A 1 109 ? -1.054 13.381 19.189 1.00 62.06 109 SER A CA 1
ATOM 817 C C . SER A 1 109 ? -1.240 14.844 19.616 1.00 62.06 109 SER A C 1
ATOM 819 O O . SER A 1 109 ? -0.621 15.269 20.588 1.00 62.06 109 SER A O 1
ATOM 821 N N . GLY A 1 110 ? -2.034 15.625 18.875 1.00 52.66 110 GLY A N 1
ATOM 822 C CA . GLY A 1 110 ? -2.177 17.076 19.057 1.00 52.66 110 GLY A CA 1
ATOM 823 C C . GLY A 1 110 ? -3.529 17.547 19.604 1.00 52.66 110 GLY A C 1
ATOM 824 O O . GLY A 1 110 ? -3.822 18.736 19.480 1.00 52.66 110 GLY A O 1
ATOM 825 N N . GLY A 1 111 ? -4.354 16.637 20.134 1.00 45.06 111 GLY A N 1
ATOM 826 C CA . GLY A 1 111 ? -5.677 16.921 20.709 1.00 45.06 111 GLY A CA 1
ATOM 827 C C . GLY A 1 111 ? -5.680 17.047 22.226 1.00 45.06 111 GLY A C 1
ATOM 828 O O . GLY A 1 111 ? -4.885 16.333 22.876 1.00 45.06 111 GLY A O 1
#

Organism: NCBI:txid1660198

Radius of gyration: 28.19 Å; chains: 1; bounding box: 55×26×78 Å

Sequence (111 aa):
MPDAVITVTECGYWARQGHAHQKFNKASSTVAGDFRCLTSVVLMAAVHEAGTEVCAPVHRFELDVPSEWGPRVLSALGKHQGVPLLTTAHGKYTRDEGHLPAESLGALSGG

Foldseek 3Di:
DPPDDDDDPDDDFADDDDDPPDDGDPVRGDDPVNCVVVCVVVVVVVCVVVVDDDDFDKDKDKDKAFPVCVVVVVVVCVVQVWDWDDWDDDPGIIITITMGGPVSPVVVVPD

pLDDT: mean 85.24, std 13.24, range [45.06, 96.81]

Secondary structure (DSSP, 8-state):
-TT----------------TTPPP-GGGS--HHHHHHHHHHHHHHHHHHTT--PPPPEEEEEEEEETTTHHHHHHHHHHTT-EEEEEEEETTEEEEEEEEETTHHHHHTT-